Protein AF-0000000084539190 (afdb_homodimer)

Radius of gyration: 16.19 Å; Cα contacts (8 Å, |Δi|>4): 367; chains: 2; bounding box: 31×42×38 Å

Secondary structure (DSSP, 8-state):
--EEEEEEEE-S-HHHHHTTHHHHHHHHHHHHHTT---EEEEETTSS-EEEEEE-SSHHHHHHHHHTSHHHHTT-EEEEEEEEEEEE-/--EEEEEEEE-S-HHHHHTTHHHHHHHHHHHHHTT---EEEEETTSS-EEEEEE-SSHHHHHHHHHTSHHHHTT-EEEEEEEEEEEE-

Foldseek 3Di:
DWKKKKWKAFDDDPVVLVVQVVVLVVLQVVLVVVPFVWDWDADDVGGTTMIMTHDPDPVRVVVSVCPRSCNVVVGIDIDMDTDDDDDD/DWKKKKWKAFDDDPVVLVVQVVVLVVLQVVLVVVPFVWDWDADDPGGTTMIMTHDPDPVRVVVSVCPRSCNVVVRIDIDMDTDDDDDD

Sequence (176 aa):
MPWFAKIETGIVEKAVFDQYVPAHIEYVKQLAAKGHQARSGYWVRRGGGMLLFEAESMAAAQAIVADDPLVVNNCVTYEIFEWCVVAPMPWFAKIETGIVEKAVFDQYVPAHIEYVKQLAAKGHQARSGYWVRRGGGMLLFEAESMAAAQAIVADDPLVVNNCVTYEIFEWCVVAP

Structure (mmCIF, N/CA/C/O backbone):
data_AF-0000000084539190-model_v1
#
loop_
_entity.id
_entity.type
_entity.pdbx_description
1 polymer 'YCII-related domain-containing protein'
#
loop_
_atom_site.group_PDB
_atom_site.id
_atom_site.type_symbol
_atom_site.label_atom_id
_atom_site.label_alt_id
_atom_site.label_comp_id
_atom_site.label_asym_id
_atom_site.label_entity_id
_atom_site.label_seq_id
_atom_site.pdbx_PDB_ins_code
_atom_site.Cartn_x
_atom_site.Cartn_y
_atom_site.Cartn_z
_atom_site.occupancy
_atom_site.B_iso_or_equiv
_atom_site.auth_seq_id
_atom_site.auth_comp_id
_atom_site.auth_asym_id
_atom_site.auth_atom_id
_atom_site.pdbx_PDB_model_num
ATOM 1 N N . MET A 1 1 ? -13.695 2.258 -9.781 1 92.88 1 MET A N 1
ATOM 2 C CA . MET A 1 1 ? -13.617 0.967 -9.102 1 92.88 1 MET A CA 1
ATOM 3 C C . MET A 1 1 ? -12.766 1.067 -7.844 1 92.88 1 MET A C 1
ATOM 5 O O . MET A 1 1 ? -11.766 1.786 -7.82 1 92.88 1 MET A O 1
ATOM 9 N N . PRO A 1 2 ? -13.18 0.334 -6.758 1 97.44 2 PRO A N 1
ATOM 10 C CA . PRO A 1 2 ? -12.414 0.396 -5.516 1 97.44 2 PRO A CA 1
ATOM 11 C C . PRO A 1 2 ? -10.977 -0.103 -5.68 1 97.44 2 PRO A C 1
ATOM 13 O O . PRO A 1 2 ? -10.719 -0.969 -6.52 1 97.44 2 PRO A O 1
ATOM 16 N N . TRP A 1 3 ? -10.094 0.557 -4.949 1 98.69 3 TRP A N 1
ATOM 17 C CA . TRP A 1 3 ? -8.703 0.107 -4.863 1 98.69 3 TRP A CA 1
ATOM 18 C C . TRP A 1 3 ? -8.523 -0.876 -3.713 1 98.69 3 TRP A C 1
ATOM 20 O O . TRP A 1 3 ? -9.094 -0.692 -2.635 1 98.69 3 TRP A O 1
ATOM 30 N N . PHE A 1 4 ? -7.691 -1.874 -3.934 1 98.81 4 PHE A N 1
ATOM 31 C CA . PHE A 1 4 ? -7.332 -2.844 -2.904 1 98.81 4 PHE A CA 1
ATOM 32 C C . PHE A 1 4 ? -5.82 -2.988 -2.801 1 98.81 4 PHE A C 1
ATOM 34 O O . PHE A 1 4 ? -5.113 -2.932 -3.811 1 98.81 4 PHE A O 1
ATOM 41 N N . ALA A 1 5 ? -5.395 -3.135 -1.613 1 98.75 5 ALA A N 1
ATOM 42 C CA . ALA A 1 5 ? -4.012 -3.496 -1.325 1 98.75 5 ALA A CA 1
ATOM 43 C C . ALA A 1 5 ? -3.928 -4.871 -0.668 1 98.75 5 ALA A C 1
ATOM 45 O O . ALA A 1 5 ? -4.535 -5.102 0.38 1 98.75 5 ALA A O 1
ATOM 46 N N . LYS A 1 6 ? -3.268 -5.773 -1.339 1 98.75 6 LYS A N 1
ATOM 47 C CA . LYS A 1 6 ? -2.822 -7.004 -0.696 1 98.75 6 LYS A CA 1
ATOM 48 C C . LYS A 1 6 ? -1.429 -6.84 -0.098 1 98.75 6 LYS A C 1
ATOM 50 O O . LYS A 1 6 ? -0.449 -6.676 -0.829 1 98.75 6 LYS A O 1
ATOM 55 N N . ILE A 1 7 ? -1.401 -6.848 1.165 1 97.81 7 ILE A N 1
ATOM 56 C CA . ILE A 1 7 ? -0.132 -6.742 1.877 1 97.81 7 ILE A CA 1
ATOM 57 C C . ILE A 1 7 ? 0.309 -8.125 2.357 1 97.81 7 ILE A C 1
ATOM 59 O O . ILE A 1 7 ? -0.414 -8.789 3.102 1 97.81 7 ILE A O 1
ATOM 63 N N . GLU A 1 8 ? 1.522 -8.445 1.951 1 97.75 8 GLU A N 1
ATOM 64 C CA . GLU A 1 8 ? 1.859 -9.852 2.186 1 97.75 8 GLU A CA 1
ATOM 65 C C . GLU A 1 8 ? 3.211 -9.984 2.881 1 97.75 8 GLU A C 1
ATOM 67 O O . GLU A 1 8 ? 4.062 -9.102 2.771 1 97.75 8 GLU A O 1
ATOM 72 N N . THR A 1 9 ? 3.326 -11.07 3.629 1 96.88 9 THR A N 1
ATOM 73 C CA . THR A 1 9 ? 4.566 -11.555 4.23 1 96.88 9 THR A CA 1
ATOM 74 C C . THR A 1 9 ? 4.953 -12.914 3.654 1 96.88 9 THR A C 1
ATOM 76 O O . THR A 1 9 ? 4.129 -13.828 3.598 1 96.88 9 THR A O 1
ATOM 79 N N . GLY A 1 10 ? 6.172 -12.953 3.164 1 96.88 10 GLY A N 1
ATOM 80 C CA . GLY A 1 10 ? 6.664 -14.25 2.721 1 96.88 10 GLY A CA 1
ATOM 81 C C . GLY A 1 10 ? 6.898 -15.219 3.861 1 96.88 10 GLY A C 1
ATOM 82 O O . GLY A 1 10 ? 7.434 -14.844 4.906 1 96.88 10 GLY A O 1
ATOM 83 N N . ILE A 1 11 ? 6.488 -16.5 3.633 1 97.25 11 ILE A N 1
ATOM 84 C CA . ILE A 1 11 ? 6.57 -17.438 4.754 1 97.25 11 ILE A CA 1
ATOM 85 C C . ILE A 1 11 ? 7.387 -18.656 4.348 1 97.25 11 ILE A C 1
ATOM 87 O O . ILE A 1 11 ? 7.426 -19.656 5.074 1 97.25 11 ILE A O 1
ATOM 91 N N . VAL A 1 12 ? 7.977 -18.703 3.225 1 97 12 VAL A N 1
ATOM 92 C CA . VAL A 1 12 ? 8.828 -19.812 2.777 1 97 12 VAL A CA 1
ATOM 93 C C . VAL A 1 12 ? 10.234 -19.281 2.496 1 97 12 VAL A C 1
ATOM 95 O O . VAL A 1 12 ? 10.453 -18.062 2.441 1 97 12 VAL A O 1
ATOM 98 N N . GLU A 1 13 ? 11.125 -20.219 2.367 1 95.94 13 GLU A N 1
ATOM 99 C CA . GLU A 1 13 ? 12.492 -19.844 2.02 1 95.94 13 GLU A CA 1
ATOM 100 C C . GLU A 1 13 ? 12.547 -19.172 0.648 1 95.94 13 GLU A C 1
ATOM 102 O O . GLU A 1 13 ? 11.734 -19.484 -0.229 1 95.94 13 GLU A O 1
ATOM 107 N N . LYS A 1 14 ? 13.492 -18.234 0.561 1 93.31 14 LYS A N 1
ATOM 108 C CA . LYS A 1 14 ? 13.633 -17.438 -0.657 1 93.31 14 LYS A CA 1
ATOM 109 C C . LYS A 1 14 ? 13.719 -18.344 -1.89 1 93.31 14 LYS A C 1
ATOM 111 O O . LYS A 1 14 ? 13.125 -18.031 -2.926 1 93.31 14 LYS A O 1
ATOM 116 N N . ALA A 1 15 ? 14.5 -19.453 -1.805 1 95.75 15 ALA A N 1
ATOM 117 C CA . ALA A 1 15 ? 14.688 -20.344 -2.947 1 95.75 15 ALA A CA 1
ATOM 118 C C . ALA A 1 15 ? 13.359 -20.922 -3.422 1 95.75 15 ALA A C 1
ATOM 120 O O . ALA A 1 15 ? 13.133 -21.078 -4.625 1 95.75 15 ALA A O 1
ATOM 121 N N . VAL A 1 16 ? 12.484 -21.297 -2.508 1 96.31 16 VAL A N 1
ATOM 122 C CA . VAL A 1 16 ? 11.148 -21.797 -2.832 1 96.31 16 VAL A CA 1
ATOM 123 C C . VAL A 1 16 ? 10.281 -20.656 -3.365 1 96.31 16 VAL A C 1
ATOM 125 O O . VAL A 1 16 ? 9.609 -20.812 -4.387 1 96.31 16 VAL A O 1
ATOM 128 N N . PHE A 1 17 ? 10.344 -19.547 -2.752 1 96.75 17 PHE A N 1
ATOM 129 C CA . PHE A 1 17 ? 9.586 -18.375 -3.15 1 96.75 17 PHE A CA 1
ATOM 130 C C . PHE A 1 17 ? 9.875 -18 -4.598 1 96.75 17 PHE A C 1
ATOM 132 O O . PHE A 1 17 ? 8.961 -17.797 -5.395 1 96.75 17 PHE A O 1
ATOM 139 N N . ASP A 1 18 ? 11.141 -17.969 -4.961 1 95.5 18 ASP A N 1
ATOM 140 C CA . ASP A 1 18 ? 11.609 -17.484 -6.258 1 95.5 18 ASP A CA 1
ATOM 141 C C . ASP A 1 18 ? 11.078 -18.359 -7.391 1 95.5 18 ASP A C 1
ATOM 143 O O . ASP A 1 18 ? 10.953 -17.906 -8.523 1 95.5 18 ASP A O 1
ATOM 147 N N . GLN A 1 19 ? 10.711 -19.547 -7.07 1 97.62 19 GLN A N 1
ATOM 148 C CA . GLN A 1 19 ? 10.188 -20.469 -8.078 1 97.62 19 GLN A CA 1
ATOM 149 C C . GLN A 1 19 ? 8.844 -19.984 -8.625 1 97.62 19 GLN A C 1
ATOM 151 O O . GLN A 1 19 ? 8.492 -20.266 -9.766 1 97.62 19 GLN A O 1
ATOM 156 N N . TYR A 1 20 ? 8.148 -19.219 -7.852 1 97.94 20 TYR A N 1
ATOM 157 C CA . TYR A 1 20 ? 6.785 -18.875 -8.219 1 97.94 20 TYR A CA 1
ATOM 158 C C . TYR A 1 20 ? 6.684 -17.391 -8.609 1 97.94 20 TYR A C 1
ATOM 160 O O . TYR A 1 20 ? 5.621 -16.938 -9.031 1 97.94 20 TYR A O 1
ATOM 168 N N . VAL A 1 21 ? 7.82 -16.656 -8.539 1 97.06 21 VAL A N 1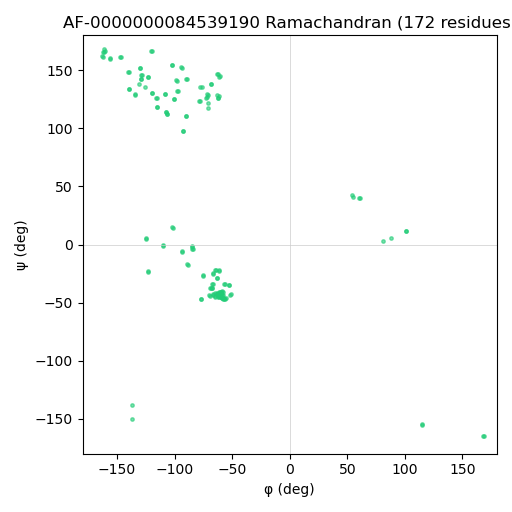
ATOM 169 C CA . VAL A 1 21 ? 7.832 -15.234 -8.836 1 97.06 21 VAL A CA 1
ATOM 170 C C . VAL A 1 21 ? 7.531 -15.008 -10.312 1 97.06 21 VAL A C 1
ATOM 172 O O . VAL A 1 21 ? 6.699 -14.164 -10.664 1 97.06 21 VAL A O 1
ATOM 175 N N . PRO A 1 22 ? 8.133 -15.812 -11.312 1 98.19 22 PRO A N 1
ATOM 176 C CA . PRO A 1 22 ? 7.797 -15.578 -12.719 1 98.19 22 PRO A CA 1
ATOM 177 C C . PRO A 1 22 ? 6.305 -15.758 -13.008 1 98.19 22 PRO A C 1
ATOM 179 O O . PRO A 1 22 ? 5.715 -14.945 -13.727 1 98.19 22 PRO A O 1
ATOM 182 N N . ALA A 1 23 ? 5.668 -16.75 -12.469 1 98.56 23 ALA A N 1
ATOM 183 C CA . ALA A 1 23 ? 4.238 -16.969 -12.648 1 98.56 23 ALA A CA 1
ATOM 184 C C . ALA A 1 23 ? 3.424 -15.844 -12.023 1 98.56 23 ALA A C 1
ATOM 186 O O . ALA A 1 23 ? 2.408 -15.422 -12.578 1 98.56 23 ALA A O 1
ATOM 187 N N . HIS A 1 24 ? 3.842 -15.414 -10.844 1 98.38 24 HIS A N 1
ATOM 188 C CA . HIS A 1 24 ? 3.201 -14.281 -10.203 1 98.38 24 HIS A CA 1
ATOM 189 C C . HIS A 1 24 ? 3.271 -13.031 -11.078 1 98.38 24 HIS A C 1
ATOM 191 O O . HIS A 1 24 ? 2.27 -12.336 -11.258 1 98.38 24 HIS A O 1
ATOM 197 N N . ILE A 1 25 ? 4.453 -12.773 -11.633 1 98.44 25 ILE A N 1
ATOM 198 C CA . ILE A 1 25 ? 4.641 -11.602 -12.477 1 98.44 25 ILE A CA 1
ATOM 199 C C . ILE A 1 25 ? 3.727 -11.688 -13.695 1 98.44 25 ILE A C 1
ATOM 201 O O . ILE A 1 25 ? 3.066 -10.711 -14.062 1 98.44 25 ILE A O 1
ATOM 205 N N . GLU A 1 26 ? 3.672 -12.82 -14.312 1 98.69 26 GLU A N 1
ATOM 206 C CA . GLU A 1 26 ? 2.781 -13.016 -15.453 1 98.69 26 GLU A CA 1
ATOM 207 C C . GLU A 1 26 ? 1.321 -12.82 -15.055 1 98.69 26 GLU A C 1
ATOM 209 O O . GLU A 1 26 ? 0.544 -12.211 -15.797 1 98.69 26 GLU A O 1
ATOM 214 N N . TYR A 1 27 ? 0.994 -13.352 -13.875 1 98.75 27 TYR A N 1
ATOM 215 C CA . TYR A 1 27 ? -0.362 -13.195 -13.359 1 98.75 27 TYR A CA 1
ATOM 216 C C . TYR A 1 27 ? -0.717 -11.719 -13.203 1 98.75 27 TYR A C 1
ATOM 218 O O . TYR A 1 27 ? -1.794 -11.289 -13.617 1 98.75 27 TYR A O 1
ATOM 226 N N . VAL A 1 28 ? 0.175 -10.906 -12.68 1 98.75 28 VAL A N 1
ATOM 227 C CA . VAL A 1 28 ? -0.055 -9.484 -12.453 1 98.75 28 VAL A CA 1
ATOM 228 C C . VAL A 1 28 ? -0.171 -8.758 -13.789 1 98.75 28 VAL A C 1
ATOM 230 O O . VAL A 1 28 ? -1.005 -7.863 -13.953 1 98.75 28 VAL A O 1
ATOM 233 N N . LYS A 1 29 ? 0.646 -9.18 -14.773 1 98.62 29 LYS A N 1
ATOM 234 C CA . LYS A 1 29 ? 0.536 -8.609 -16.109 1 98.62 29 LYS A CA 1
ATOM 235 C C . LYS A 1 29 ? -0.85 -8.859 -16.703 1 98.62 29 LYS A C 1
ATOM 237 O O . LYS A 1 29 ? -1.432 -7.973 -17.328 1 98.62 29 LYS A O 1
ATOM 242 N N . GLN A 1 30 ? -1.306 -10.062 -16.516 1 98.5 30 GLN A N 1
ATOM 243 C CA . GLN A 1 30 ? -2.639 -10.398 -17.016 1 98.5 30 GLN A CA 1
ATOM 244 C C . GLN A 1 30 ? -3.709 -9.562 -16.312 1 98.5 30 GLN A C 1
ATOM 246 O O . GLN A 1 30 ? -4.668 -9.117 -16.953 1 98.5 30 GLN A O 1
ATOM 251 N N . LEU A 1 31 ? -3.605 -9.383 -15.016 1 98.5 31 LEU A N 1
ATOM 252 C CA . LEU A 1 31 ? -4.547 -8.539 -14.281 1 98.5 31 LEU A CA 1
ATOM 253 C C . LEU A 1 31 ? -4.57 -7.125 -14.859 1 98.5 31 LEU A C 1
ATOM 255 O O . LEU A 1 31 ? -5.637 -6.535 -15.023 1 98.5 31 LEU A O 1
ATOM 259 N N . ALA A 1 32 ? -3.379 -6.617 -15.078 1 97.94 32 ALA A N 1
ATOM 260 C CA . ALA A 1 32 ? -3.285 -5.277 -15.656 1 97.94 32 ALA A CA 1
ATOM 261 C C . ALA A 1 32 ? -3.941 -5.227 -17.031 1 97.94 32 ALA A C 1
ATOM 263 O O . ALA A 1 32 ? -4.66 -4.277 -17.359 1 97.94 32 ALA A O 1
ATOM 264 N N . ALA A 1 33 ? -3.705 -6.215 -17.828 1 97.81 33 ALA A N 1
ATOM 265 C CA . ALA A 1 33 ? -4.273 -6.293 -19.172 1 97.81 33 ALA A CA 1
ATOM 266 C C . ALA A 1 33 ? -5.797 -6.367 -19.125 1 97.81 33 ALA A C 1
ATOM 268 O O . ALA A 1 33 ? -6.48 -5.898 -20.031 1 97.81 33 ALA A O 1
ATOM 269 N N . LYS A 1 34 ? -6.297 -6.922 -18.062 1 97.88 34 LYS A N 1
ATOM 270 C CA . LYS A 1 34 ? -7.738 -7.066 -17.891 1 97.88 34 LYS A CA 1
ATOM 271 C C . LYS A 1 34 ? -8.352 -5.797 -17.312 1 97.88 34 LYS A C 1
ATOM 273 O O . LYS A 1 34 ? -9.555 -5.746 -17.047 1 97.88 34 LYS A O 1
ATOM 278 N N . GLY A 1 35 ? -7.566 -4.836 -16.984 1 97.5 35 GLY A N 1
ATOM 279 C CA . GLY A 1 35 ? -8.086 -3.533 -16.578 1 97.5 35 GLY A CA 1
ATOM 280 C C . GLY A 1 35 ? -8.086 -3.326 -15.078 1 97.5 35 GLY A C 1
ATOM 281 O O . GLY A 1 35 ? -8.656 -2.355 -14.586 1 97.5 35 GLY A O 1
ATOM 282 N N . HIS A 1 36 ? -7.449 -4.148 -14.305 1 98.25 36 HIS A N 1
ATOM 283 C CA . HIS A 1 36 ? -7.469 -4.062 -12.844 1 98.25 36 HIS A CA 1
ATOM 284 C C . HIS A 1 36 ? -6.418 -3.08 -12.344 1 98.25 36 HIS A C 1
ATOM 286 O O . HIS A 1 36 ? -6.23 -2.932 -11.133 1 98.25 36 HIS A O 1
ATOM 292 N N . GLN A 1 37 ? -5.637 -2.492 -13.203 1 98.25 37 GLN A N 1
ATOM 293 C CA . GLN A 1 37 ? -4.602 -1.526 -12.859 1 98.25 37 GLN A CA 1
ATOM 294 C C . GLN A 1 37 ? -3.629 -2.107 -11.836 1 98.25 37 GLN A C 1
ATOM 296 O O . GLN A 1 37 ? -3.262 -1.436 -10.867 1 98.25 37 GLN A O 1
ATOM 301 N N . ALA A 1 38 ? -3.287 -3.293 -12 1 98.75 38 ALA A N 1
ATOM 302 C CA . ALA A 1 38 ? -2.512 -4.023 -11 1 98.75 38 ALA A CA 1
ATOM 303 C C . ALA A 1 38 ? -1.044 -3.609 -11.031 1 98.75 38 ALA A C 1
ATOM 305 O O . ALA A 1 38 ? -0.455 -3.479 -12.109 1 98.75 38 ALA A O 1
ATOM 306 N N . ARG A 1 39 ? -0.482 -3.395 -9.898 1 98.56 39 ARG A N 1
ATOM 307 C CA . ARG A 1 39 ? 0.943 -3.188 -9.664 1 98.56 39 ARG A CA 1
ATOM 308 C C . ARG A 1 39 ? 1.426 -4.004 -8.469 1 98.56 39 ARG A C 1
ATOM 310 O O . ARG A 1 39 ? 0.796 -3.994 -7.41 1 98.56 39 ARG A O 1
ATOM 317 N N . SER A 1 40 ? 2.447 -4.707 -8.711 1 98.62 40 SER A N 1
ATOM 318 C CA . SER A 1 40 ? 3.004 -5.535 -7.645 1 98.62 40 SER A CA 1
ATOM 319 C C . SER A 1 40 ? 4.5 -5.281 -7.473 1 98.62 40 SER A C 1
ATOM 321 O O . SER A 1 40 ? 5.203 -5.008 -8.445 1 98.62 40 SER A O 1
ATOM 323 N N . GLY A 1 41 ? 4.891 -5.371 -6.266 1 97.88 41 GLY A N 1
ATOM 324 C CA . GLY A 1 41 ? 6.293 -5.211 -5.91 1 97.88 41 GLY A CA 1
ATOM 325 C C . GLY A 1 41 ? 6.625 -5.773 -4.539 1 97.88 41 GLY A C 1
ATOM 326 O O . GLY A 1 41 ? 5.73 -6.16 -3.787 1 97.88 41 GLY A O 1
ATOM 327 N N . TYR A 1 42 ? 7.898 -5.914 -4.301 1 97.06 42 TYR A N 1
ATOM 328 C CA . TYR A 1 42 ? 8.344 -6.43 -3.012 1 97.06 42 TYR A CA 1
ATOM 329 C C . TYR A 1 42 ? 8.844 -5.301 -2.117 1 97.06 42 TYR A C 1
ATOM 331 O O . TYR A 1 42 ? 9.133 -4.199 -2.596 1 97.06 42 TYR A O 1
ATOM 339 N N . TRP A 1 43 ? 8.789 -5.477 -0.722 1 96.94 43 TRP A N 1
ATOM 340 C CA . TRP A 1 43 ? 9.406 -4.555 0.226 1 96.94 43 TRP A CA 1
ATOM 341 C C . TRP A 1 43 ? 10.93 -4.672 0.189 1 96.94 43 TRP A C 1
ATOM 343 O O . TRP A 1 43 ? 11.477 -5.75 0.433 1 96.94 43 TRP A O 1
ATOM 353 N N . VAL A 1 44 ? 11.5 -3.486 0.045 1 94.38 44 VAL A N 1
ATOM 354 C CA . VAL A 1 44 ? 12.953 -3.494 0.056 1 94.38 44 VAL A CA 1
ATOM 355 C C . VAL A 1 44 ? 13.461 -3.791 1.466 1 94.38 44 VAL A C 1
ATOM 357 O O . VAL A 1 44 ? 13.016 -3.172 2.436 1 94.38 44 VAL A O 1
ATOM 360 N N . ARG A 1 45 ? 14.219 -4.766 1.786 1 85.94 45 ARG A N 1
ATOM 361 C CA . ARG A 1 45 ? 14.875 -5.176 3.027 1 85.94 45 ARG A CA 1
ATOM 362 C C . ARG A 1 45 ? 13.898 -5.914 3.939 1 85.94 45 ARG A C 1
ATOM 364 O O . ARG A 1 45 ? 14.102 -5.984 5.152 1 85.94 45 ARG A O 1
ATOM 371 N N . ARG A 1 46 ? 12.617 -6.117 3.416 1 80.88 46 ARG A N 1
ATOM 372 C CA . ARG A 1 46 ? 11.648 -6.891 4.188 1 80.88 46 ARG A CA 1
ATOM 373 C C . ARG A 1 46 ? 11.086 -8.047 3.361 1 80.88 46 ARG A C 1
ATOM 375 O O . ARG A 1 46 ? 11.008 -7.953 2.135 1 80.88 46 ARG A O 1
ATOM 382 N N . GLY A 1 47 ? 10.945 -9.242 3.85 1 84.5 47 GLY A N 1
ATOM 383 C CA . GLY A 1 47 ? 10.25 -10.344 3.197 1 84.5 47 GLY A CA 1
ATOM 384 C C . GLY A 1 47 ? 8.781 -10.055 2.943 1 84.5 47 GLY A C 1
ATOM 385 O O . GLY A 1 47 ? 8.078 -9.562 3.828 1 84.5 47 GLY A O 1
ATOM 386 N N . GLY A 1 48 ? 8.32 -10.234 1.663 1 93.75 48 GLY A N 1
ATOM 387 C CA . GLY A 1 48 ? 6.949 -9.969 1.27 1 93.75 48 GLY A CA 1
ATOM 388 C C . GLY A 1 48 ? 6.824 -8.82 0.286 1 93.75 48 GLY A C 1
ATOM 389 O O . GLY A 1 48 ? 7.707 -8.617 -0.552 1 93.75 48 GLY A O 1
ATOM 390 N N . GLY A 1 49 ? 5.629 -8.172 0.287 1 97.62 49 GLY A N 1
ATOM 391 C CA . GLY A 1 49 ? 5.352 -7.102 -0.655 1 97.62 49 GLY A CA 1
ATOM 392 C C . GLY A 1 49 ? 3.887 -6.703 -0.687 1 97.62 49 GLY A C 1
ATOM 393 O O . GLY A 1 49 ? 3.154 -6.926 0.279 1 97.62 49 GLY A O 1
ATOM 394 N N . MET A 1 50 ? 3.668 -6 -1.742 1 98.56 50 MET A N 1
ATOM 395 C CA . MET A 1 50 ? 2.318 -5.469 -1.89 1 98.56 50 MET A CA 1
ATOM 396 C C . MET A 1 50 ? 1.847 -5.57 -3.336 1 98.56 50 MET A C 1
ATOM 398 O O . MET A 1 50 ? 2.621 -5.328 -4.262 1 98.56 50 MET A O 1
ATOM 402 N N . LEU A 1 51 ? 0.669 -6.02 -3.504 1 98.88 51 LEU A N 1
ATOM 403 C CA . LEU A 1 51 ? -0.08 -5.938 -4.754 1 98.88 51 LEU A CA 1
ATOM 404 C C . LEU A 1 51 ? -1.208 -4.918 -4.645 1 98.88 51 LEU A C 1
ATOM 406 O O . LEU A 1 51 ? -2.094 -5.055 -3.799 1 98.88 51 LEU A O 1
ATOM 410 N N . LEU A 1 52 ? -1.124 -3.863 -5.375 1 98.81 52 LEU A N 1
ATOM 411 C CA . LEU A 1 52 ? -2.168 -2.854 -5.512 1 98.81 52 LEU A CA 1
ATOM 412 C C . LEU A 1 52 ? -2.988 -3.088 -6.777 1 98.81 52 LEU A C 1
ATOM 414 O O . LEU A 1 52 ? -2.43 -3.363 -7.844 1 98.81 52 LEU A O 1
ATOM 418 N N . PHE A 1 53 ? -4.293 -3.041 -6.594 1 98.88 53 PHE A N 1
ATOM 419 C CA . PHE A 1 53 ? -5.117 -3.318 -7.766 1 98.88 53 PHE A CA 1
ATOM 420 C C . PHE A 1 53 ? -6.543 -2.83 -7.551 1 98.88 53 PHE A C 1
ATOM 422 O O . PHE A 1 53 ? -6.949 -2.549 -6.422 1 98.88 53 PHE A O 1
ATOM 429 N N . GLU A 1 54 ? -7.254 -2.699 -8.664 1 98.75 54 GLU A N 1
ATOM 430 C CA . GLU A 1 54 ? -8.672 -2.367 -8.609 1 98.75 54 GLU A CA 1
ATOM 431 C C . GLU A 1 54 ? -9.539 -3.617 -8.766 1 98.75 54 GLU A C 1
ATOM 433 O O . GLU A 1 54 ? -9.18 -4.539 -9.5 1 98.75 54 GLU A O 1
ATOM 438 N N . ALA A 1 55 ? -10.57 -3.709 -8.086 1 98.62 55 ALA A N 1
ATOM 439 C CA . ALA A 1 55 ? -11.57 -4.77 -8.188 1 98.62 55 ALA A CA 1
ATOM 440 C C . ALA A 1 55 ? -12.969 -4.238 -7.871 1 98.62 55 ALA A C 1
ATOM 442 O O . ALA A 1 55 ? -13.109 -3.219 -7.188 1 98.62 55 ALA A O 1
ATOM 443 N N . GLU A 1 56 ? -14 -4.977 -8.297 1 98.12 56 GLU A N 1
ATOM 444 C CA . GLU A 1 56 ? -15.375 -4.492 -8.219 1 98.12 56 GLU A CA 1
ATOM 445 C C . GLU A 1 56 ? -15.906 -4.562 -6.785 1 98.12 56 GLU A C 1
ATOM 447 O O . GLU A 1 56 ? -16.859 -3.877 -6.438 1 98.12 56 GLU A O 1
ATOM 452 N N . SER A 1 57 ? -15.391 -5.457 -5.996 1 97.94 57 SER A N 1
ATOM 453 C CA . SER A 1 57 ? -15.82 -5.707 -4.625 1 97.94 57 SER A CA 1
ATOM 454 C C . SER A 1 57 ? -14.742 -6.445 -3.836 1 97.94 57 SER A C 1
ATOM 456 O O . SER A 1 57 ? -13.75 -6.898 -4.406 1 97.94 57 SER A O 1
ATOM 458 N N . MET A 1 58 ? -14.906 -6.488 -2.498 1 97.75 58 MET A N 1
ATOM 459 C CA . MET A 1 58 ? -14.016 -7.285 -1.661 1 97.75 58 MET A CA 1
ATOM 460 C C . MET A 1 58 ? -14.031 -8.75 -2.09 1 97.75 58 MET A C 1
ATOM 462 O O . MET A 1 58 ? -12.992 -9.406 -2.111 1 97.75 58 MET A O 1
ATOM 466 N N . ALA A 1 59 ? -15.234 -9.227 -2.406 1 98.56 59 ALA A N 1
ATOM 467 C CA . ALA A 1 59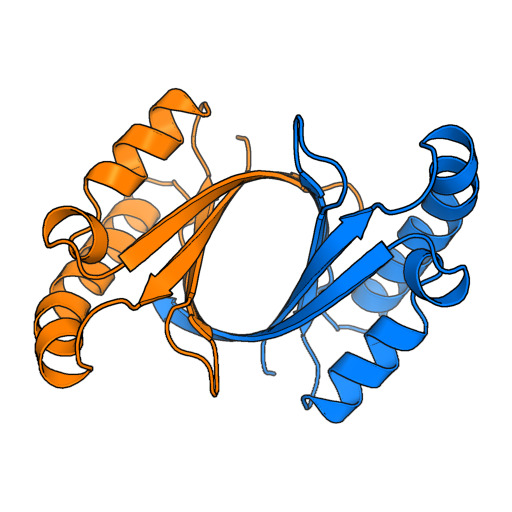 ? -15.328 -10.609 -2.857 1 98.56 59 ALA A CA 1
ATOM 468 C C . ALA A 1 59 ? -14.523 -10.828 -4.133 1 98.56 59 ALA A C 1
ATOM 470 O O . ALA A 1 59 ? -13.812 -11.836 -4.258 1 98.56 59 ALA A O 1
ATOM 471 N N . ALA A 1 60 ? -14.625 -9.914 -5.09 1 98.62 60 ALA A N 1
ATOM 472 C CA . ALA A 1 60 ? -13.844 -9.992 -6.32 1 98.62 60 ALA A CA 1
ATOM 473 C C . ALA A 1 60 ? -12.352 -9.906 -6.031 1 98.62 60 ALA A C 1
ATOM 475 O O . ALA A 1 60 ? -11.547 -10.633 -6.629 1 98.62 60 ALA A O 1
ATOM 476 N N . ALA A 1 61 ? -11.984 -8.992 -5.137 1 9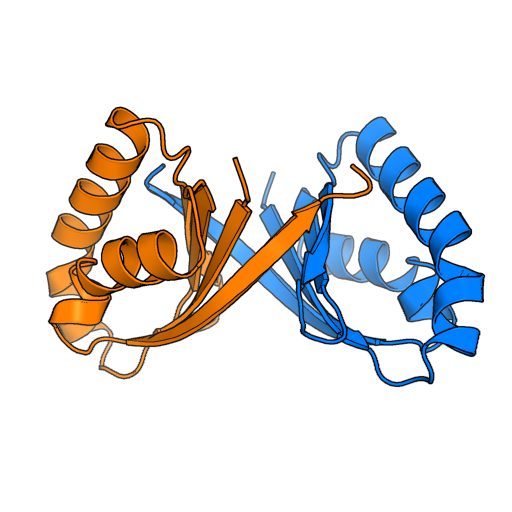8.81 61 ALA A N 1
ATOM 477 C CA . ALA A 1 61 ? -10.586 -8.844 -4.75 1 98.81 61 ALA A CA 1
ATOM 478 C C . ALA A 1 61 ? -10.039 -10.133 -4.152 1 98.81 61 ALA A C 1
ATOM 480 O O . ALA A 1 61 ? -8.93 -10.555 -4.488 1 98.81 61 ALA A O 1
ATOM 481 N N . GLN A 1 62 ? -10.828 -10.734 -3.266 1 98.75 62 GLN A N 1
ATOM 482 C CA . GLN A 1 62 ? -10.422 -11.992 -2.646 1 98.75 62 GLN A CA 1
ATOM 483 C C . GLN A 1 62 ? -10.234 -13.086 -3.693 1 98.75 62 GLN A C 1
ATOM 485 O O . GLN A 1 62 ? -9.281 -13.867 -3.627 1 98.75 62 GLN A O 1
ATOM 490 N N . ALA A 1 63 ? -11.133 -13.109 -4.652 1 98.75 63 ALA A N 1
ATOM 491 C CA . ALA A 1 63 ? -11.023 -14.109 -5.715 1 98.75 63 ALA A CA 1
ATOM 492 C C . ALA A 1 63 ? -9.766 -13.891 -6.551 1 98.75 63 ALA A C 1
ATOM 494 O O . ALA A 1 63 ? -9.062 -14.844 -6.891 1 98.75 63 ALA A O 1
ATOM 495 N N . ILE A 1 64 ? -9.508 -12.664 -6.902 1 98.81 64 ILE A N 1
ATOM 496 C CA . ILE A 1 64 ? -8.32 -12.312 -7.68 1 98.81 64 ILE A CA 1
ATOM 497 C C . ILE A 1 64 ? -7.066 -12.734 -6.922 1 98.81 64 ILE A C 1
ATOM 499 O O . ILE A 1 64 ? -6.176 -13.375 -7.488 1 98.81 64 ILE A O 1
ATOM 503 N N . VAL A 1 65 ? -7 -12.438 -5.613 1 98.88 65 VAL A N 1
ATOM 504 C CA . VAL A 1 65 ? -5.812 -12.695 -4.809 1 98.88 65 VAL A CA 1
ATOM 505 C C . VAL A 1 65 ? -5.629 -14.203 -4.633 1 98.88 65 VAL A C 1
ATOM 507 O O . VAL A 1 65 ? -4.5 -14.703 -4.633 1 98.88 65 VAL A O 1
ATOM 510 N N . ALA A 1 66 ? -6.754 -14.906 -4.48 1 98.62 66 ALA A N 1
ATOM 511 C CA . ALA A 1 66 ? -6.703 -16.344 -4.266 1 98.62 66 ALA A CA 1
ATOM 512 C C . ALA A 1 66 ? -6.062 -17.062 -5.453 1 98.62 66 ALA A C 1
ATOM 514 O O . ALA A 1 66 ? -5.52 -18.156 -5.309 1 98.62 66 ALA A O 1
ATOM 515 N N . ASP A 1 67 ? -6.07 -16.422 -6.617 1 98.69 67 ASP A N 1
ATOM 516 C CA . ASP A 1 67 ? -5.547 -17.031 -7.832 1 98.69 67 ASP A CA 1
ATOM 517 C C . ASP A 1 67 ? -4.082 -16.656 -8.055 1 98.69 67 ASP A C 1
ATOM 519 O O . ASP A 1 67 ? -3.434 -17.172 -8.969 1 98.69 67 ASP A O 1
ATOM 523 N N . ASP A 1 68 ? -3.545 -15.789 -7.25 1 98.75 68 ASP A N 1
ATOM 524 C CA . ASP A 1 68 ? -2.139 -15.406 -7.344 1 98.75 68 ASP A CA 1
ATOM 525 C C . ASP A 1 68 ? -1.227 -1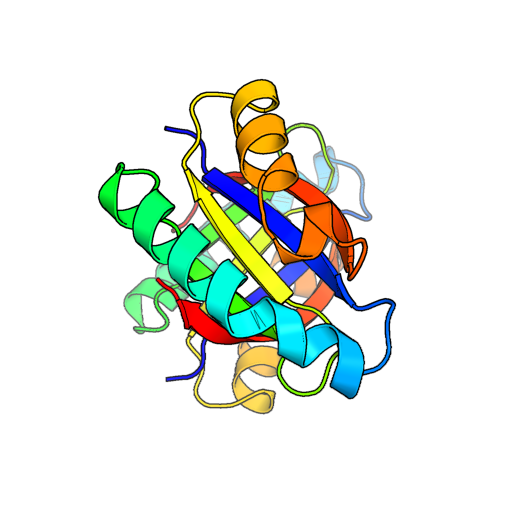6.609 -7.094 1 98.75 68 ASP A C 1
ATOM 527 O O . ASP A 1 68 ? -1.32 -17.266 -6.051 1 98.75 68 ASP A O 1
ATOM 531 N N . PRO A 1 69 ? -0.336 -16.891 -7.977 1 98.75 69 PRO A N 1
ATOM 532 C CA . PRO A 1 69 ? 0.546 -18.047 -7.836 1 98.75 69 PRO A CA 1
ATOM 533 C C . PRO A 1 69 ? 1.27 -18.078 -6.492 1 98.75 69 PRO A C 1
ATOM 535 O O . PRO A 1 69 ? 1.521 -19.156 -5.949 1 98.75 69 PRO A O 1
ATOM 538 N N . LEU A 1 70 ? 1.664 -16.984 -5.867 1 98.44 70 LEU A N 1
ATOM 539 C CA . LEU A 1 70 ? 2.311 -16.953 -4.559 1 98.44 70 LEU A CA 1
ATOM 540 C C . LEU A 1 70 ? 1.345 -17.406 -3.467 1 98.44 70 LEU A C 1
ATOM 542 O O . LEU A 1 70 ? 1.76 -18 -2.471 1 98.44 70 LEU A O 1
ATOM 546 N N . VAL A 1 71 ? 0.061 -17.078 -3.641 1 98.62 71 VAL A N 1
ATOM 547 C CA . VAL A 1 71 ? -0.966 -17.469 -2.682 1 98.62 71 VAL A CA 1
ATOM 548 C C . VAL A 1 71 ? -1.315 -18.953 -2.879 1 98.62 71 VAL A C 1
ATOM 550 O O . VAL A 1 71 ? -1.34 -19.719 -1.918 1 98.62 71 VAL A O 1
ATOM 553 N N . VAL A 1 72 ? -1.527 -19.375 -4.125 1 98.69 72 VAL A N 1
ATOM 554 C CA . VAL A 1 72 ? -1.908 -20.734 -4.48 1 98.69 72 VAL A CA 1
ATOM 555 C C . VAL A 1 72 ? -0.865 -21.719 -3.951 1 98.69 72 VAL A C 1
ATOM 557 O O . VAL A 1 72 ? -1.207 -22.812 -3.504 1 98.69 72 VAL A O 1
ATOM 560 N N . ASN A 1 73 ? 0.354 -21.281 -3.951 1 98.5 73 ASN A N 1
ATOM 561 C CA . ASN A 1 73 ? 1.435 -22.188 -3.576 1 98.5 73 ASN A CA 1
ATOM 562 C C . ASN A 1 73 ? 1.902 -21.938 -2.145 1 98.5 73 ASN A C 1
ATOM 564 O O . ASN A 1 73 ? 3.006 -22.328 -1.771 1 98.5 73 ASN A O 1
ATOM 568 N N . ASN A 1 74 ? 1.137 -21.203 -1.363 1 98.19 74 ASN A N 1
ATOM 569 C CA . ASN A 1 74 ? 1.332 -21.016 0.07 1 98.19 74 ASN A CA 1
ATOM 570 C C . ASN A 1 74 ? 2.678 -20.359 0.372 1 98.19 74 ASN A C 1
ATOM 572 O O . ASN A 1 74 ? 3.381 -20.766 1.296 1 98.19 74 ASN A O 1
ATOM 576 N N . CYS A 1 75 ? 3.047 -19.406 -0.418 1 98.06 75 CYS A N 1
ATOM 577 C CA . CYS A 1 75 ? 4.328 -18.734 -0.224 1 98.06 75 CYS A CA 1
ATO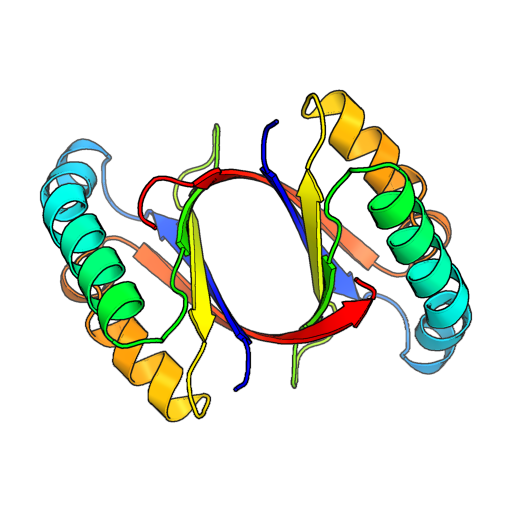M 578 C C . CYS A 1 75 ? 4.184 -17.547 0.725 1 98.06 75 CYS A C 1
ATOM 580 O O . CYS A 1 75 ? 5.176 -17.047 1.254 1 98.06 75 CYS A O 1
ATOM 582 N N . VAL A 1 76 ? 2.93 -17.109 0.922 1 98.12 76 VAL A N 1
ATOM 583 C CA . VAL A 1 76 ? 2.734 -15.852 1.651 1 98.12 76 VAL A CA 1
ATOM 584 C C . VAL A 1 76 ? 1.531 -15.984 2.582 1 98.12 76 VAL A C 1
ATOM 586 O O . VAL A 1 76 ? 0.598 -16.734 2.301 1 98.12 76 VAL A O 1
ATOM 589 N N . THR A 1 77 ? 1.562 -15.312 3.703 1 98.12 77 THR A N 1
ATOM 590 C CA . THR A 1 77 ? 0.363 -14.844 4.391 1 98.12 77 THR A CA 1
ATOM 591 C C . THR A 1 77 ? 0.025 -13.414 3.982 1 98.12 77 THR A C 1
ATOM 593 O O . THR A 1 77 ? 0.885 -12.688 3.48 1 98.12 77 THR A O 1
ATOM 596 N N . TYR A 1 78 ? -1.232 -13.086 4.047 1 98.38 78 TYR A N 1
ATOM 597 C CA . TYR A 1 78 ? -1.589 -11.766 3.545 1 98.38 78 TYR A CA 1
ATOM 598 C C . TYR A 1 78 ? -2.881 -11.273 4.18 1 98.38 78 TYR A C 1
ATOM 600 O O . TYR A 1 78 ? -3.621 -12.047 4.785 1 98.38 78 TYR A O 1
ATOM 608 N N . GLU A 1 79 ? -3.059 -9.992 4.117 1 97.44 79 GLU A N 1
ATOM 609 C CA . GLU A 1 79 ? -4.328 -9.305 4.336 1 97.44 79 GLU A CA 1
ATOM 610 C C . GLU A 1 79 ? -4.711 -8.461 3.127 1 97.44 79 GLU A C 1
ATOM 612 O O . GLU A 1 79 ? -3.842 -7.98 2.396 1 97.44 79 GLU A O 1
ATOM 617 N N . ILE A 1 80 ? -6.004 -8.414 2.854 1 98.44 80 ILE A N 1
ATOM 618 C CA . ILE A 1 80 ? -6.52 -7.555 1.792 1 98.44 80 ILE A CA 1
ATOM 619 C C . ILE A 1 80 ? -7.277 -6.379 2.404 1 98.44 80 ILE A C 1
ATOM 621 O O . ILE A 1 80 ? -8.141 -6.566 3.26 1 98.44 80 ILE A O 1
ATOM 625 N N . PHE A 1 81 ? -6.934 -5.172 1.968 1 98.25 81 PHE A N 1
ATOM 626 C CA . P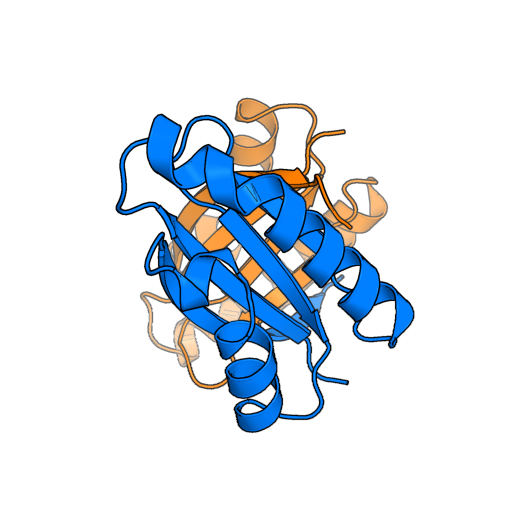HE A 1 81 ? -7.566 -3.945 2.443 1 98.25 81 PHE A CA 1
ATOM 627 C C . PHE A 1 81 ? -8.234 -3.199 1.293 1 98.25 81 PHE A C 1
ATOM 629 O O . PHE A 1 81 ? -7.641 -3.039 0.224 1 98.25 81 PHE A O 1
ATOM 636 N N . GLU A 1 82 ? -9.461 -2.85 1.531 1 98.56 82 GLU A N 1
ATOM 637 C CA . GLU A 1 82 ? -10.047 -1.865 0.625 1 98.56 82 GLU A CA 1
ATOM 638 C C . GLU A 1 82 ? -9.57 -0.455 0.961 1 98.56 82 GLU A C 1
ATOM 640 O O . GLU A 1 82 ? -9.727 0.004 2.094 1 98.56 82 GLU A O 1
ATOM 645 N N . TRP A 1 83 ? -8.984 0.184 -0.024 1 98.44 83 TRP A N 1
ATOM 646 C CA . TRP A 1 83 ? -8.344 1.48 0.165 1 98.44 83 TRP A CA 1
ATOM 647 C C . TRP A 1 83 ? -9.18 2.598 -0.45 1 98.44 83 TRP A C 1
ATOM 649 O O . TRP A 1 83 ? -9.398 2.625 -1.664 1 98.44 83 TRP A O 1
ATOM 659 N N . CYS A 1 84 ? -9.719 3.459 0.417 1 97.94 84 CYS A N 1
ATOM 660 C CA . CYS A 1 84 ? -10.461 4.629 -0.032 1 97.94 84 CYS A CA 1
ATOM 661 C C . CYS A 1 84 ? -9.547 5.848 -0.137 1 97.94 84 CYS A C 1
ATOM 663 O O . CYS A 1 84 ? -9.281 6.516 0.863 1 97.94 84 CYS A O 1
ATOM 665 N N . VAL A 1 85 ? -9.094 6.102 -1.367 1 97.56 85 VAL A N 1
ATOM 666 C CA . VAL A 1 85 ? -8.164 7.203 -1.604 1 97.56 85 VAL A CA 1
ATOM 667 C C . VAL A 1 85 ? -8.906 8.539 -1.479 1 97.56 85 VAL A C 1
ATOM 669 O O . VAL A 1 85 ? -9.93 8.75 -2.131 1 97.56 85 VAL A O 1
ATOM 672 N N . VAL A 1 86 ? -8.406 9.523 -0.591 1 96.44 86 VAL A N 1
ATOM 673 C CA . VAL A 1 86 ? -9.148 10.742 -0.296 1 96.44 86 VAL A CA 1
ATOM 674 C C . VAL A 1 86 ? -8.289 11.961 -0.628 1 96.44 86 VAL A C 1
ATOM 676 O O . VAL A 1 86 ? -8.773 13.094 -0.604 1 96.44 86 VAL A O 1
ATOM 679 N N . ALA A 1 87 ? -6.797 11.961 -0.702 1 92.69 87 ALA A N 1
ATOM 680 C CA . ALA A 1 87 ? -5.949 13.133 -0.911 1 92.69 87 ALA A CA 1
ATOM 681 C C . ALA A 1 87 ? -4.828 12.82 -1.902 1 92.69 87 ALA A C 1
ATOM 683 O O . ALA A 1 87 ? -4.215 11.758 -1.848 1 92.69 87 ALA A O 1
ATOM 684 N N . PRO A 1 88 ? -3.262 13.094 -2.447 1 73.31 88 PRO A N 1
ATOM 685 C CA . PRO A 1 88 ? -3.98 12.781 -3.684 1 73.31 88 PRO A CA 1
ATOM 686 C C . PRO A 1 88 ? -3.473 11.5 -4.352 1 73.31 88 PRO A C 1
ATOM 688 O O . PRO A 1 88 ? -2.346 11.07 -4.09 1 73.31 88 PRO A O 1
ATOM 691 N N . MET B 1 1 ? 12.234 7.629 -8.977 1 93.12 1 MET B N 1
ATOM 692 C CA . MET B 1 1 ? 12.336 7.754 -7.527 1 93.12 1 MET B CA 1
ATOM 693 C C . MET B 1 1 ? 11.641 6.59 -6.832 1 93.12 1 MET B C 1
ATOM 695 O O . MET B 1 1 ? 10.602 6.113 -7.293 1 93.12 1 MET B O 1
ATOM 699 N N . PRO B 1 2 ? 12.242 6.102 -5.707 1 97.44 2 PRO B N 1
ATOM 700 C CA . PRO B 1 2 ? 11.633 4.977 -4.996 1 97.44 2 PRO B CA 1
ATOM 701 C C . PRO B 1 2 ? 10.227 5.289 -4.488 1 97.44 2 PRO B C 1
ATOM 703 O O . PRO B 1 2 ? 9.922 6.445 -4.188 1 97.44 2 PRO B O 1
ATOM 706 N N . TRP B 1 3 ? 9.398 4.25 -4.531 1 98.69 3 TRP B N 1
ATOM 707 C CA . TRP B 1 3 ? 8.07 4.328 -3.936 1 98.69 3 TRP B CA 1
ATOM 708 C C . TRP B 1 3 ? 8.094 3.893 -2.475 1 98.69 3 TRP B C 1
ATOM 710 O O . TRP B 1 3 ? 8.781 2.93 -2.123 1 98.69 3 TRP B O 1
ATOM 720 N N . PHE B 1 4 ? 7.309 4.566 -1.669 1 98.81 4 PHE B N 1
ATOM 721 C CA . PHE B 1 4 ? 7.145 4.211 -0.264 1 98.81 4 PHE B CA 1
ATOM 722 C C . PHE B 1 4 ? 5.672 4.102 0.101 1 98.81 4 PHE B C 1
ATOM 724 O O . PHE B 1 4 ? 4.844 4.867 -0.4 1 98.81 4 PHE B O 1
ATOM 731 N N . ALA B 1 5 ? 5.418 3.148 0.924 1 98.75 5 ALA B N 1
ATOM 732 C CA . ALA B 1 5 ? 4.105 3.01 1.554 1 98.75 5 ALA B CA 1
ATOM 733 C C . ALA B 1 5 ? 4.199 3.201 3.064 1 98.75 5 ALA B C 1
ATOM 735 O O . ALA B 1 5 ? 4.957 2.496 3.738 1 98.75 5 ALA B O 1
ATOM 736 N N . LYS B 1 6 ? 3.52 4.215 3.553 1 98.75 6 LYS B N 1
ATOM 737 C CA . LYS B 1 6 ? 3.244 4.309 4.984 1 98.75 6 LYS B CA 1
ATOM 738 C C . LYS B 1 6 ? 1.927 3.625 5.336 1 98.75 6 LYS B C 1
ATOM 740 O O . LYS B 1 6 ? 0.855 4.082 4.93 1 98.75 6 LYS B O 1
ATOM 745 N N . ILE B 1 7 ? 2.062 2.564 6.012 1 97.81 7 ILE B N 1
ATOM 746 C CA . ILE B 1 7 ? 0.887 1.825 6.461 1 97.81 7 ILE B CA 1
ATOM 747 C C . ILE B 1 7 ? 0.604 2.148 7.93 1 97.81 7 ILE B C 1
ATOM 749 O O . ILE B 1 7 ? 1.458 1.938 8.789 1 97.81 7 ILE B O 1
ATOM 753 N N . GLU B 1 8 ? -0.624 2.582 8.133 1 97.75 8 GLU B N 1
ATOM 754 C CA . GLU B 1 8 ? -0.83 3.127 9.477 1 97.75 8 GLU B CA 1
ATOM 755 C C . GLU B 1 8 ? -2.07 2.523 10.133 1 97.75 8 GLU B C 1
ATOM 757 O O . GLU B 1 8 ? -2.986 2.072 9.438 1 97.75 8 GLU B O 1
ATOM 762 N N . THR B 1 9 ? -2.014 2.477 11.453 1 96.94 9 THR B N 1
ATOM 763 C CA . THR B 1 9 ? -3.129 2.15 12.336 1 96.94 9 THR B CA 1
ATOM 764 C C . THR B 1 9 ? -3.492 3.346 13.211 1 96.94 9 THR B C 1
ATOM 766 O O . THR B 1 9 ? -2.621 3.945 13.844 1 96.94 9 THR B O 1
ATOM 769 N N . GLY B 1 10 ? -4.766 3.703 13.141 1 96.94 10 GLY B N 1
ATOM 770 C CA . GLY B 1 10 ? -5.223 4.742 14.047 1 96.94 10 GLY B CA 1
ATOM 771 C C . GLY B 1 10 ? -5.246 4.305 15.492 1 96.94 10 GLY B C 1
ATOM 772 O O . GLY B 1 10 ? -5.66 3.186 15.805 1 96.94 10 GLY B O 1
ATOM 773 N N . ILE B 1 11 ? -4.789 5.219 16.391 1 97.31 11 ILE B N 1
ATOM 774 C CA . ILE B 1 11 ? -4.66 4.785 17.781 1 97.31 11 ILE B CA 1
ATOM 775 C C . ILE B 1 11 ? -5.449 5.73 18.688 1 97.31 11 ILE B C 1
ATOM 777 O O . ILE B 1 11 ? -5.328 5.664 19.906 1 97.31 11 ILE B O 1
ATOM 781 N N . VAL B 1 12 ? -6.152 6.645 18.203 1 97 12 VAL B N 1
ATOM 782 C CA . VAL B 1 12 ? -6.988 7.551 18.984 1 97 12 VAL B CA 1
ATOM 783 C C . VAL B 1 12 ? -8.453 7.398 18.562 1 97 12 VAL B C 1
ATOM 785 O O . VAL B 1 12 ? -8.75 6.766 17.547 1 97 12 VAL B O 1
ATOM 788 N N . GLU B 1 13 ? -9.312 7.945 19.375 1 96 13 GLU B N 1
ATOM 789 C CA . GLU B 1 13 ? -10.734 7.93 19.047 1 96 13 GLU B CA 1
ATOM 790 C C . GLU B 1 13 ? -11.008 8.711 17.766 1 96 13 GLU B C 1
ATOM 792 O O . GLU B 1 13 ? -10.289 9.664 17.438 1 96 13 GLU B O 1
ATOM 797 N N . LYS B 1 14 ? -11.992 8.211 17.062 1 93.81 14 LYS B N 1
ATOM 798 C CA . LYS B 1 14 ? -12.336 8.789 15.766 1 93.81 14 LYS B CA 1
ATOM 799 C C . LYS B 1 14 ? -12.516 10.297 15.859 1 93.81 14 LYS B C 1
ATOM 801 O O . LYS B 1 14 ? -12.078 11.039 14.977 1 93.81 14 LYS B O 1
ATOM 806 N N . ALA B 1 15 ? -13.211 10.758 16.953 1 95.75 15 ALA B N 1
ATOM 807 C CA . ALA B 1 15 ? -13.477 12.188 17.109 1 95.75 15 ALA B CA 1
ATOM 808 C C . ALA B 1 15 ? -12.18 12.984 17.172 1 95.75 15 ALA B C 1
ATOM 810 O O . ALA B 1 15 ? -12.102 14.094 16.625 1 95.75 15 ALA B O 1
ATOM 811 N N . VAL B 1 16 ? -11.172 12.516 17.859 1 96.31 16 VAL B N 1
ATOM 812 C CA . VAL B 1 16 ? -9.859 13.156 17.938 1 96.31 16 VAL B CA 1
ATOM 813 C C . VAL B 1 16 ? -9.148 13.047 16.594 1 96.31 16 VAL B C 1
ATOM 815 O O . VAL B 1 16 ? -8.594 14.023 16.094 1 96.31 16 VAL B O 1
ATOM 818 N N . PHE B 1 17 ? -9.203 11.906 16.016 1 96.75 17 PHE B N 1
ATOM 819 C CA . PHE B 1 17 ? -8.578 11.648 14.719 1 96.75 17 PHE B CA 1
ATOM 820 C C . PHE B 1 17 ? -9.078 12.633 13.672 1 96.75 17 PHE B C 1
ATOM 822 O O . PHE B 1 17 ? -8.281 13.258 12.969 1 96.75 17 PHE B O 1
ATOM 829 N N . ASP B 1 18 ? -10.352 12.852 13.602 1 95.56 18 ASP B N 1
ATOM 830 C CA . ASP B 1 18 ? -11.008 13.633 12.562 1 95.56 18 ASP B CA 1
ATOM 831 C C . ASP B 1 18 ? -10.57 15.102 12.625 1 95.56 18 ASP B C 1
ATOM 833 O O . ASP B 1 18 ? -10.609 15.805 11.617 1 95.56 18 ASP B O 1
ATOM 837 N N . GLN B 1 19 ? -10.094 15.516 13.75 1 97.62 19 GLN B N 1
ATOM 838 C CA . GLN B 1 19 ? -9.648 16.891 13.914 1 97.62 19 GLN B CA 1
ATOM 839 C C . GLN B 1 19 ? -8.422 17.188 13.055 1 97.62 19 GLN B C 1
ATOM 841 O O . GLN B 1 19 ? -8.195 18.328 12.648 1 97.62 19 GLN B O 1
ATOM 846 N N . TYR B 1 20 ? -7.695 16.156 12.742 1 97.94 20 TYR B N 1
ATOM 847 C CA . TYR B 1 20 ? -6.41 16.375 12.086 1 97.94 20 TYR B CA 1
ATOM 848 C C . TYR B 1 20 ? -6.453 15.914 10.633 1 97.94 20 TYR B C 1
ATOM 850 O O . TYR B 1 20 ? -5.484 16.078 9.898 1 97.94 20 TYR B O 1
ATOM 858 N N . VAL B 1 21 ? -7.613 15.375 10.188 1 97.12 21 VAL B N 1
ATOM 859 C CA . VAL B 1 21 ? -7.758 14.844 8.836 1 97.12 21 VAL B CA 1
ATOM 860 C C . VAL B 1 21 ? -7.66 15.984 7.824 1 97.12 21 VAL B C 1
ATOM 862 O O . VAL B 1 21 ? -6.938 15.875 6.828 1 97.12 21 VAL B O 1
ATOM 865 N N . PRO B 1 22 ? -8.312 17.219 8.062 1 98.19 22 PRO B N 1
ATOM 866 C CA . PRO B 1 22 ? -8.172 18.281 7.07 1 98.19 22 PRO B CA 1
ATOM 867 C C . PRO B 1 22 ? -6.727 18.719 6.879 1 98.19 22 PRO B C 1
ATOM 869 O O . PRO B 1 22 ? -6.281 18.922 5.746 1 98.19 22 PRO B O 1
ATOM 872 N N . ALA B 1 23 ? -5.969 18.875 7.914 1 98.56 23 ALA B N 1
ATOM 873 C CA . ALA B 1 23 ? -4.559 19.234 7.82 1 98.56 23 ALA B CA 1
ATOM 874 C C . ALA B 1 23 ? -3.752 18.156 7.109 1 98.56 23 ALA B C 1
ATOM 876 O O . ALA B 1 23 ? -2.846 18.469 6.332 1 98.56 23 ALA B O 1
ATOM 877 N N . HIS B 1 24 ? -4.055 16.906 7.441 1 98.44 24 HIS B N 1
ATOM 878 C CA . HIS B 1 24 ? -3.412 15.797 6.754 1 98.44 24 HIS B CA 1
ATOM 879 C C . HIS B 1 24 ? -3.676 15.852 5.25 1 98.44 24 HIS B C 1
ATOM 881 O O . HIS B 1 24 ? -2.752 15.695 4.449 1 98.44 24 HIS B O 1
ATOM 887 N N . ILE B 1 25 ? -4.918 16.094 4.879 1 98.44 25 ILE B N 1
ATOM 888 C CA . ILE B 1 25 ? -5.289 16.141 3.469 1 98.44 25 ILE B CA 1
ATOM 889 C C . ILE B 1 25 ? -4.531 17.281 2.779 1 98.44 25 ILE B C 1
ATOM 891 O O . ILE B 1 25 ? -3.99 17.094 1.688 1 98.44 25 ILE B O 1
ATOM 895 N N . GLU B 1 26 ? -4.488 18.406 3.395 1 98.69 26 GLU B N 1
ATOM 896 C CA . GLU B 1 26 ? -3.738 19.531 2.84 1 98.69 26 GLU B CA 1
ATOM 897 C C . GLU B 1 26 ? -2.256 19.188 2.707 1 98.69 26 GLU B C 1
ATOM 899 O O . GLU B 1 26 ? -1.623 19.547 1.707 1 98.69 26 GLU B O 1
ATOM 904 N N . TYR B 1 27 ? -1.751 18.531 3.744 1 98.75 27 TYR B N 1
ATOM 905 C CA . TYR B 1 27 ? -0.354 18.1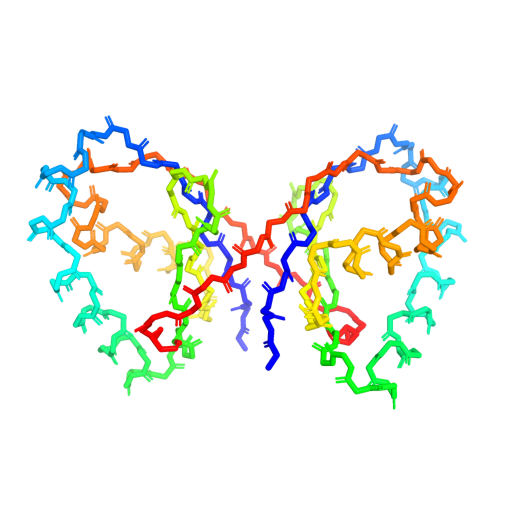09 3.717 1 98.75 27 TYR B CA 1
ATOM 906 C C . TYR B 1 27 ? -0.079 17.203 2.521 1 98.75 27 TYR B C 1
ATOM 908 O O . TYR B 1 27 ? 0.905 17.406 1.804 1 98.75 27 TYR B O 1
ATOM 916 N N . VAL B 1 28 ? -0.955 16.25 2.232 1 98.75 28 VAL B N 1
ATOM 917 C CA . VAL B 1 28 ? -0.792 15.305 1.133 1 98.75 28 VAL B CA 1
ATOM 918 C C . VAL B 1 28 ? -0.895 16.047 -0.201 1 98.75 28 VAL B C 1
ATOM 920 O O . VAL B 1 28 ? -0.147 15.75 -1.138 1 98.75 28 VAL B O 1
ATOM 923 N N . LYS B 1 29 ? -1.785 17.031 -0.271 1 98.62 29 LYS B N 1
ATOM 924 C CA . LYS B 1 29 ? -1.883 17.859 -1.473 1 98.62 29 LYS B CA 1
ATOM 925 C C . LYS B 1 29 ? -0.569 18.578 -1.75 1 98.62 29 LYS B C 1
ATOM 927 O O . LYS B 1 29 ? -0.13 18.656 -2.9 1 98.62 29 LYS B O 1
ATOM 932 N N . GLN B 1 30 ? -0.024 19.109 -0.708 1 98.5 30 GLN B N 1
ATOM 933 C CA . GLN B 1 30 ? 1.255 19.797 -0.852 1 98.5 30 GLN B CA 1
ATOM 934 C C . GLN B 1 30 ? 2.346 18.844 -1.316 1 98.5 30 GLN B C 1
ATOM 936 O O . GLN B 1 30 ? 3.186 19.203 -2.145 1 98.5 30 GLN B O 1
ATOM 941 N N . LEU B 1 31 ? 2.385 17.641 -0.751 1 98.5 31 LEU B N 1
ATOM 942 C CA . LEU B 1 31 ? 3.355 16.641 -1.186 1 98.5 31 LEU B CA 1
ATOM 943 C C . LEU B 1 31 ? 3.211 16.359 -2.676 1 98.5 31 LEU B C 1
ATOM 945 O O . LEU B 1 31 ? 4.211 16.25 -3.393 1 98.5 31 LEU B O 1
ATOM 949 N N . ALA B 1 32 ? 1.974 16.172 -3.08 1 98 32 ALA B N 1
ATOM 950 C CA . ALA B 1 32 ? 1.72 15.922 -4.496 1 98 32 ALA B CA 1
ATOM 951 C C . ALA B 1 32 ? 2.191 17.094 -5.355 1 98 32 ALA B C 1
ATOM 953 O O . ALA B 1 32 ? 2.799 16.891 -6.41 1 98 32 ALA B O 1
ATOM 954 N N . ALA B 1 33 ? 1.929 18.281 -4.93 1 97.88 33 ALA B N 1
ATOM 955 C CA . ALA B 1 33 ? 2.328 19.484 -5.648 1 97.88 33 ALA B CA 1
ATOM 956 C C . ALA B 1 33 ? 3.846 19.594 -5.746 1 97.88 33 ALA B C 1
ATOM 958 O O . ALA B 1 33 ? 4.379 20.156 -6.707 1 97.88 33 ALA B O 1
ATOM 959 N N . LYS B 1 34 ? 4.496 19.047 -4.777 1 97.81 34 LYS B N 1
ATOM 960 C CA . LYS B 1 34 ? 5.957 19.078 -4.742 1 97.81 34 LYS B CA 1
ATOM 961 C C . LYS B 1 34 ? 6.555 17.938 -5.57 1 97.81 34 LYS B C 1
ATOM 963 O O . LYS B 1 34 ? 7.777 17.781 -5.629 1 97.81 34 LYS B O 1
ATOM 968 N N . GLY B 1 35 ? 5.758 17.094 -6.109 1 97.5 35 GLY B N 1
ATOM 969 C CA . GLY B 1 35 ? 6.227 16.094 -7.051 1 97.5 35 GLY B CA 1
ATOM 970 C C . GLY B 1 35 ? 6.398 14.719 -6.43 1 97.5 35 GLY B C 1
ATOM 971 O O . GLY B 1 35 ? 6.961 13.812 -7.051 1 97.5 35 GLY B O 1
ATOM 972 N N . HIS B 1 36 ? 5.926 14.469 -5.25 1 98.31 36 HIS B N 1
ATOM 973 C CA . HIS B 1 36 ? 6.117 13.203 -4.551 1 98.31 36 HIS B CA 1
ATOM 974 C C . HIS B 1 36 ? 5.074 12.18 -4.973 1 98.31 36 HIS B C 1
ATOM 976 O O . HIS B 1 36 ? 5.031 11.07 -4.43 1 98.31 36 HIS B O 1
ATOM 982 N N . GLN B 1 37 ? 4.172 12.523 -5.832 1 98.25 37 GLN B N 1
ATOM 983 C CA . GLN B 1 37 ? 3.127 11.641 -6.324 1 98.25 37 GLN B CA 1
ATOM 984 C C . GLN B 1 37 ? 2.33 11.031 -5.176 1 98.25 37 GLN B C 1
ATOM 986 O O . GLN B 1 37 ? 2.047 9.828 -5.172 1 98.25 37 GLN B O 1
ATOM 991 N N . ALA B 1 38 ? 2.029 11.789 -4.238 1 98.75 38 ALA B N 1
ATOM 992 C CA . ALA B 1 38 ? 1.439 11.289 -2.998 1 98.75 38 ALA B CA 1
ATOM 993 C C . ALA B 1 38 ? -0.046 10.992 -3.18 1 98.75 38 ALA B C 1
ATOM 995 O O . ALA B 1 38 ? -0.774 11.781 -3.789 1 98.75 38 ALA B O 1
ATOM 996 N N . ARG B 1 39 ? -0.46 9.891 -2.682 1 98.56 39 ARG B N 1
ATOM 997 C CA . ARG B 1 39 ? -1.854 9.484 -2.547 1 98.56 39 ARG B CA 1
ATOM 998 C C . ARG B 1 39 ? -2.123 8.898 -1.164 1 98.56 39 ARG B C 1
ATOM 1000 O O . ARG B 1 39 ? -1.37 8.047 -0.689 1 98.56 39 ARG B O 1
ATOM 1007 N N . SER B 1 40 ? -3.131 9.398 -0.57 1 98.62 40 SER B N 1
ATOM 1008 C CA . SER B 1 40 ? -3.49 8.922 0.76 1 98.62 40 SER B CA 1
ATOM 1009 C C . SER B 1 40 ? -4.965 8.539 0.829 1 98.62 40 SER B C 1
ATOM 1011 O O . SER B 1 40 ? -5.805 9.156 0.175 1 98.62 40 SER B O 1
ATOM 1013 N N . GLY B 1 41 ? -5.195 7.543 1.603 1 97.88 41 GLY B N 1
ATOM 1014 C CA . GLY B 1 41 ? -6.547 7.062 1.837 1 97.88 41 GLY B CA 1
ATOM 1015 C C . GLY B 1 41 ? -6.664 6.199 3.08 1 97.88 41 GLY B C 1
ATOM 1016 O O . GLY B 1 41 ? -5.656 5.84 3.691 1 97.88 41 GLY B O 1
ATOM 1017 N N . TYR B 1 42 ? -7.871 5.996 3.48 1 97.12 42 TYR B N 1
ATOM 1018 C CA . TYR B 1 42 ? -8.117 5.168 4.656 1 97.12 42 TYR B CA 1
ATOM 1019 C C . TYR B 1 42 ? -8.586 3.773 4.254 1 97.12 42 TYR B C 1
ATOM 1021 O O . TYR B 1 42 ? -9.008 3.557 3.115 1 97.12 42 TYR B O 1
ATOM 1029 N N . TRP B 1 43 ? -8.367 2.693 5.125 1 97 43 TRP B N 1
ATOM 1030 C CA . TRP B 1 43 ? -8.93 1.359 4.934 1 97 43 TRP B CA 1
ATOM 1031 C C . TRP B 1 43 ? -10.43 1.354 5.203 1 97 43 TRP B C 1
ATOM 1033 O O . TRP B 1 43 ? -10.875 1.734 6.289 1 97 43 TRP B O 1
ATOM 1043 N N . VAL B 1 44 ? -11.102 0.771 4.188 1 93.62 44 VAL B N 1
ATOM 1044 C CA . VAL B 1 44 ? -12.539 0.652 4.383 1 93.62 44 VAL B CA 1
ATOM 1045 C C . VAL B 1 44 ? -12.828 -0.4 5.453 1 93.62 44 VAL B C 1
ATOM 1047 O O . VAL B 1 44 ? -12.352 -1.532 5.363 1 93.62 44 VAL B O 1
ATOM 1050 N N . ARG B 1 45 ? -13.383 -0.258 6.574 1 86.12 45 ARG B N 1
ATOM 1051 C CA . ARG B 1 45 ? -13.836 -1.13 7.656 1 86.12 45 ARG B CA 1
ATOM 1052 C C . ARG B 1 45 ? -12.711 -1.401 8.648 1 86.12 45 ARG B C 1
ATOM 1054 O O . ARG B 1 45 ? -12.719 -2.418 9.344 1 86.12 45 ARG B O 1
ATOM 1061 N N . ARG B 1 46 ? -11.562 -0.693 8.414 1 80.5 46 ARG B N 1
ATOM 1062 C CA . ARG B 1 46 ? -10.477 -0.833 9.375 1 80.5 46 ARG B CA 1
ATOM 1063 C C . ARG B 1 46 ? -9.945 0.531 9.805 1 80.5 46 ARG B C 1
ATOM 1065 O O . ARG B 1 46 ? -10.016 1.497 9.039 1 80.5 46 ARG B O 1
ATOM 1072 N N . GLY B 1 47 ? -9.648 0.78 11.031 1 85.06 47 GLY B N 1
ATOM 1073 C CA . GLY B 1 47 ? -8.969 1.979 11.492 1 85.06 47 GLY B CA 1
ATOM 1074 C C . GLY B 1 47 ? -7.566 2.125 10.93 1 85.06 47 GLY B C 1
ATOM 1075 O O . GLY B 1 47 ? -6.812 1.151 10.867 1 85.06 47 GLY B O 1
ATOM 1076 N N . GLY B 1 48 ? -7.262 3.336 10.328 1 94.06 48 GLY B N 1
ATOM 1077 C CA . GLY B 1 48 ? -5.969 3.602 9.719 1 94.06 48 GLY B CA 1
ATOM 1078 C C . GLY B 1 48 ? -6.047 3.803 8.219 1 94.06 48 GLY B C 1
ATOM 1079 O O . GLY B 1 48 ? -7.039 4.324 7.711 1 94.06 48 GLY B O 1
ATOM 1080 N N . GLY B 1 49 ? -4.906 3.533 7.543 1 97.69 49 GLY B N 1
ATOM 1081 C CA . GLY B 1 49 ? -4.824 3.754 6.109 1 97.69 49 GLY B CA 1
ATOM 1082 C C . GLY B 1 49 ? -3.408 3.664 5.57 1 97.69 49 GLY B C 1
ATOM 1083 O O . GLY B 1 49 ? -2.547 3.025 6.18 1 97.69 49 GLY B O 1
ATOM 1084 N N . MET B 1 50 ? -3.373 4.184 4.387 1 98.56 50 MET B N 1
ATOM 1085 C CA . MET B 1 50 ? -2.092 4.117 3.691 1 98.56 50 MET B CA 1
ATOM 1086 C C . MET B 1 50 ? -1.804 5.418 2.949 1 98.56 50 MET B C 1
ATOM 1088 O O . MET B 1 50 ? -2.703 6.004 2.344 1 98.56 50 MET B O 1
ATOM 1092 N N . LEU B 1 51 ? -0.621 5.883 3.102 1 98.88 51 LEU B N 1
ATOM 1093 C CA . LEU B 1 51 ? -0.043 6.938 2.273 1 98.88 51 LEU B CA 1
ATOM 1094 C C . LEU B 1 51 ? 1.017 6.371 1.335 1 98.88 51 LEU B C 1
ATOM 1096 O O . LEU B 1 51 ? 2.01 5.797 1.787 1 98.88 51 LEU B O 1
ATOM 1100 N N . LEU B 1 52 ? 0.77 6.398 0.05 1 98.81 52 LEU B N 1
ATOM 1101 C CA . LEU B 1 52 ? 1.72 6.043 -0.999 1 98.81 52 LEU B CA 1
ATOM 1102 C C . LEU B 1 52 ? 2.387 7.289 -1.571 1 98.81 52 LEU B C 1
ATOM 1104 O O . LEU B 1 52 ? 1.719 8.289 -1.831 1 98.81 52 LEU B O 1
ATOM 1108 N N . PHE B 1 53 ? 3.697 7.203 -1.674 1 98.88 53 PHE B N 1
ATOM 1109 C CA . PHE B 1 53 ? 4.387 8.391 -2.166 1 98.88 53 PHE B CA 1
ATOM 1110 C C . PHE B 1 53 ? 5.793 8.039 -2.641 1 98.88 53 PHE B C 1
ATOM 1112 O O . PHE B 1 53 ? 6.312 6.969 -2.328 1 98.88 53 PHE B O 1
ATOM 1119 N N . GLU B 1 54 ? 6.352 8.945 -3.445 1 98.75 54 GLU B N 1
ATOM 1120 C CA . GLU B 1 54 ? 7.742 8.82 -3.871 1 98.75 54 GLU B CA 1
ATOM 1121 C C . GLU B 1 54 ? 8.664 9.688 -3.012 1 98.75 54 GLU B C 1
ATOM 1123 O O . GLU B 1 54 ? 8.273 10.781 -2.592 1 98.75 54 GLU B O 1
ATOM 1128 N N . ALA B 1 55 ? 9.766 9.242 -2.688 1 98.62 55 ALA B N 1
ATOM 1129 C CA . ALA B 1 55 ? 10.812 9.977 -1.979 1 98.62 55 ALA B CA 1
ATOM 1130 C C . ALA B 1 55 ? 12.195 9.516 -2.426 1 98.62 55 ALA B C 1
ATOM 1132 O O . ALA B 1 55 ? 12.352 8.406 -2.934 1 98.62 55 ALA B O 1
ATOM 1133 N N . GLU B 1 56 ? 13.219 10.344 -2.162 1 98.12 56 GLU B N 1
ATOM 1134 C CA . GLU B 1 56 ? 14.555 10.109 -2.693 1 98.12 56 GLU B CA 1
ATOM 1135 C C . GLU B 1 56 ? 15.258 8.984 -1.941 1 98.12 56 GLU B C 1
ATOM 1137 O O . GLU B 1 56 ? 16.203 8.391 -2.451 1 98.12 56 GLU B O 1
ATOM 1142 N N . SER B 1 57 ? 14.898 8.766 -0.721 1 97.94 57 SER B N 1
ATOM 1143 C CA . SER B 1 57 ? 15.508 7.777 0.161 1 97.94 57 SER B CA 1
ATOM 1144 C C . SER B 1 57 ? 14.602 7.445 1.336 1 97.94 57 SER B C 1
ATOM 1146 O O . SER B 1 57 ? 13.578 8.102 1.543 1 97.94 57 SER B O 1
ATOM 1148 N N . MET B 1 58 ? 14.969 6.363 2.061 1 97.75 58 MET B N 1
ATOM 1149 C CA . MET B 1 58 ? 14.25 6.031 3.287 1 97.75 58 MET B CA 1
ATOM 1150 C C . MET B 1 58 ? 14.312 7.184 4.285 1 97.75 58 MET B C 1
ATOM 1152 O O . MET B 1 58 ? 13.32 7.484 4.953 1 97.75 58 MET B O 1
ATOM 1156 N N . ALA B 1 59 ? 15.484 7.809 4.367 1 98.56 59 ALA B N 1
ATOM 1157 C CA . ALA B 1 59 ? 15.617 8.945 5.273 1 98.56 59 ALA B CA 1
ATOM 1158 C C . ALA B 1 59 ? 14.664 10.07 4.883 1 98.56 59 ALA B C 1
ATOM 1160 O O . ALA B 1 59 ? 14.016 10.672 5.742 1 98.56 59 ALA B O 1
ATOM 1161 N N . ALA B 1 60 ? 14.57 10.383 3.598 1 98.62 60 ALA B N 1
ATOM 1162 C CA . ALA B 1 60 ? 13.648 11.406 3.111 1 98.62 60 ALA B CA 1
ATOM 1163 C C . ALA B 1 60 ? 12.195 11.016 3.373 1 98.62 60 ALA B C 1
ATOM 1165 O O . ALA B 1 60 ? 11.383 11.852 3.762 1 98.62 60 ALA B O 1
ATOM 1166 N N . ALA B 1 61 ? 11.898 9.734 3.125 1 98.81 61 ALA B N 1
ATOM 1167 C CA . ALA B 1 61 ? 10.555 9.234 3.379 1 98.81 61 ALA B CA 1
ATOM 1168 C C . ALA B 1 61 ? 10.172 9.398 4.848 1 98.81 61 ALA B C 1
ATOM 1170 O O . ALA B 1 61 ? 9.062 9.836 5.164 1 98.81 61 ALA B O 1
ATOM 1171 N N . GLN B 1 62 ? 11.109 9.039 5.727 1 98.75 62 GLN B N 1
ATOM 1172 C CA . GLN B 1 62 ? 10.875 9.18 7.156 1 98.75 62 GLN B CA 1
ATOM 1173 C C . GLN B 1 62 ? 10.633 10.633 7.539 1 98.75 62 GLN B C 1
ATOM 1175 O O . GLN B 1 62 ? 9.75 10.938 8.344 1 98.75 62 GLN B O 1
ATOM 1180 N N . ALA B 1 63 ? 11.391 11.516 6.941 1 98.75 63 ALA B N 1
ATOM 1181 C CA . ALA B 1 63 ? 11.219 12.938 7.223 1 98.75 63 ALA B CA 1
ATOM 1182 C C . ALA B 1 63 ? 9.852 13.43 6.754 1 98.75 63 ALA B C 1
ATOM 1184 O O . ALA B 1 63 ? 9.18 14.188 7.461 1 98.75 63 ALA B O 1
ATOM 1185 N N . ILE B 1 64 ? 9.477 13.047 5.566 1 98.81 64 ILE B N 1
ATOM 1186 C CA . ILE B 1 64 ? 8.18 13.422 5.008 1 98.81 64 ILE B CA 1
ATOM 1187 C C . ILE B 1 64 ? 7.062 12.93 5.922 1 98.81 64 ILE B C 1
ATOM 1189 O O . ILE B 1 64 ? 6.148 13.688 6.262 1 98.81 64 ILE B O 1
ATOM 1193 N N . VAL B 1 65 ? 7.137 11.664 6.367 1 98.88 65 VAL B N 1
ATOM 1194 C CA . VAL B 1 65 ? 6.082 11.055 7.168 1 98.88 65 VAL B CA 1
ATOM 1195 C C . VAL B 1 65 ? 6.027 11.711 8.539 1 98.88 65 VAL B C 1
ATOM 1197 O O . VAL B 1 65 ? 4.941 11.906 9.102 1 98.88 65 VAL B O 1
ATOM 1200 N N . ALA B 1 66 ? 7.199 12.047 9.078 1 98.62 66 ALA B N 1
ATOM 1201 C CA . ALA B 1 66 ? 7.273 12.648 10.406 1 98.62 66 ALA B CA 1
ATOM 1202 C C . ALA B 1 66 ? 6.535 13.984 10.445 1 98.62 66 ALA B C 1
ATOM 1204 O O . ALA B 1 66 ? 6.09 14.414 11.508 1 98.62 66 ALA B O 1
ATOM 1205 N N . ASP B 1 67 ? 6.359 14.609 9.297 1 98.62 67 ASP B N 1
ATOM 1206 C CA . ASP B 1 67 ? 5.73 15.93 9.227 1 98.62 67 ASP B CA 1
ATOM 1207 C C . ASP B 1 67 ? 4.23 15.805 8.977 1 98.62 67 ASP B C 1
ATOM 1209 O O . ASP B 1 67 ? 3.508 16.797 9 1 98.62 67 ASP B O 1
ATOM 1213 N N . ASP B 1 68 ? 3.738 14.625 8.742 1 98.75 68 ASP B N 1
ATOM 1214 C CA . ASP B 1 68 ? 2.311 14.398 8.547 1 98.75 68 ASP B CA 1
ATOM 1215 C C . ASP B 1 68 ? 1.516 14.773 9.797 1 98.75 68 ASP B C 1
ATOM 1217 O O . ASP B 1 68 ? 1.783 14.266 10.883 1 98.75 68 ASP B O 1
ATOM 1221 N N . PRO B 1 69 ? 0.538 15.609 9.672 1 98.75 69 PRO B N 1
ATOM 1222 C CA . PRO B 1 69 ? -0.242 16.062 10.828 1 98.75 69 PRO B CA 1
ATOM 1223 C C . PRO B 1 69 ? -0.785 14.906 11.664 1 98.75 69 PRO B C 1
ATOM 1225 O O . PRO B 1 69 ? -0.889 15.016 12.883 1 98.75 69 PRO B O 1
ATOM 1228 N N . LEU B 1 70 ? -1.171 13.758 11.125 1 98.44 70 LEU B N 1
ATOM 1229 C CA . LEU B 1 70 ? -1.646 12.602 11.883 1 98.44 70 LEU B CA 1
ATOM 1230 C C . LEU B 1 70 ? -0.522 12 12.719 1 98.44 70 LEU B C 1
ATOM 1232 O O . LEU B 1 70 ? -0.766 11.469 13.805 1 98.44 70 LEU B O 1
ATOM 1236 N N . VAL B 1 71 ? 0.7 12.062 12.188 1 98.62 71 VAL B N 1
ATOM 1237 C CA . VAL B 1 71 ? 1.863 11.547 12.898 1 98.62 71 VAL B CA 1
ATOM 1238 C C . VAL B 1 71 ? 2.283 12.539 13.984 1 98.62 71 VAL B C 1
ATOM 1240 O O . VAL B 1 71 ? 2.482 12.156 15.141 1 98.62 71 VAL B O 1
ATOM 1243 N N . VAL B 1 72 ? 2.367 13.805 13.641 1 98.69 72 VAL B N 1
ATOM 1244 C CA . VAL B 1 72 ? 2.787 14.875 14.547 1 98.69 72 VAL B CA 1
ATOM 1245 C C . VAL B 1 72 ? 1.885 14.891 15.781 1 98.69 72 VAL B C 1
ATOM 1247 O O . VAL B 1 72 ? 2.352 15.141 16.891 1 98.69 72 VAL B O 1
ATOM 1250 N N . ASN B 1 73 ? 0.652 14.562 15.562 1 98.5 73 ASN B N 1
ATOM 1251 C CA . ASN B 1 73 ? -0.311 14.672 16.656 1 98.5 73 ASN B CA 1
ATOM 1252 C C . ASN B 1 73 ? -0.607 13.305 17.266 1 98.5 73 ASN B C 1
ATOM 1254 O O . ASN B 1 73 ? -1.622 13.133 17.953 1 98.5 73 ASN B O 1
ATOM 1258 N N . ASN B 1 74 ? 0.195 12.32 16.984 1 98.25 74 ASN B N 1
ATOM 1259 C CA . ASN B 1 74 ? 0.172 11 17.609 1 98.25 74 ASN B CA 1
ATOM 1260 C C . ASN B 1 74 ? -1.165 10.297 17.391 1 98.25 74 ASN B C 1
ATOM 1262 O O . ASN B 1 74 ? -1.714 9.703 18.328 1 98.25 74 ASN B O 1
ATOM 1266 N N . CYS B 1 75 ? -1.696 10.422 16.234 1 98.12 75 CYS B N 1
ATOM 1267 C CA . CYS B 1 75 ? -2.984 9.805 15.938 1 98.12 75 CYS B CA 1
ATOM 1268 C C . CYS B 1 75 ? -2.799 8.375 15.438 1 98.12 75 CYS B C 1
ATOM 1270 O O . CYS B 1 75 ? -3.75 7.59 15.414 1 98.12 75 CYS B O 1
ATOM 1272 N N . VAL B 1 76 ? -1.572 8.055 15.008 1 98.19 76 VAL B N 1
ATOM 1273 C CA . VAL B 1 76 ? -1.367 6.781 14.328 1 98.19 76 VAL B CA 1
ATOM 1274 C C . VAL B 1 76 ? -0.049 6.16 14.789 1 98.19 76 VAL B C 1
ATOM 1276 O O . VAL B 1 76 ? 0.888 6.875 15.156 1 98.19 76 VAL B O 1
ATOM 1279 N N . THR B 1 77 ? 0.013 4.848 14.82 1 98.19 77 THR B N 1
ATOM 1280 C CA . THR B 1 77 ? 1.257 4.105 14.648 1 98.19 77 THR B CA 1
ATOM 1281 C C . THR B 1 77 ? 1.444 3.695 13.188 1 98.19 77 THR B C 1
ATOM 1283 O O . THR B 1 77 ? 0.483 3.666 12.422 1 98.19 77 THR B O 1
ATOM 1286 N N . TYR B 1 78 ? 2.676 3.543 12.797 1 98.31 78 TYR B N 1
ATOM 1287 C CA . TYR B 1 78 ? 2.877 3.27 11.383 1 98.31 78 TYR B CA 1
ATOM 1288 C C . TYR B 1 78 ? 4.203 2.557 11.148 1 98.31 78 TYR B C 1
ATOM 1290 O O . TYR B 1 78 ? 5.062 2.527 12.031 1 98.31 78 TYR B O 1
ATOM 1298 N N . GLU B 1 79 ? 4.285 1.927 10.016 1 97.44 79 GLU B N 1
ATOM 1299 C CA . GLU B 1 79 ? 5.523 1.457 9.398 1 97.44 79 GLU B CA 1
ATOM 1300 C C . GLU B 1 79 ? 5.695 2.037 8 1 97.44 79 GLU B C 1
ATOM 1302 O O . GLU B 1 79 ? 4.707 2.322 7.316 1 97.44 79 GLU B O 1
ATOM 1307 N N . ILE B 1 80 ? 6.93 2.32 7.66 1 98.44 80 ILE B N 1
ATOM 1308 C CA . ILE B 1 80 ? 7.25 2.775 6.312 1 98.44 80 ILE B CA 1
ATOM 1309 C C . ILE B 1 80 ? 7.992 1.673 5.559 1 98.44 80 ILE B C 1
ATOM 1311 O O . ILE B 1 80 ? 8.961 1.11 6.066 1 98.44 80 ILE B O 1
ATOM 1315 N N . PHE B 1 81 ? 7.52 1.369 4.363 1 98.31 81 PHE B N 1
ATOM 1316 C CA . PHE B 1 81 ? 8.117 0.351 3.508 1 98.31 81 PHE B CA 1
ATOM 1317 C C . PHE B 1 81 ? 8.586 0.958 2.189 1 98.31 81 PHE B C 1
ATOM 1319 O O . PHE B 1 81 ? 7.859 1.729 1.562 1 98.31 81 PHE B O 1
ATOM 1326 N N . GLU B 1 82 ? 9.805 0.646 1.863 1 98.56 82 GLU B N 1
ATOM 1327 C CA . GLU B 1 82 ? 10.211 0.908 0.484 1 98.56 82 GLU B CA 1
ATOM 1328 C C . GLU B 1 82 ? 9.68 -0.17 -0.458 1 98.56 82 GLU B C 1
ATOM 1330 O O . GLU B 1 82 ? 9.938 -1.358 -0.258 1 98.56 82 GLU B O 1
ATOM 1335 N N . TRP B 1 83 ? 8.945 0.267 -1.441 1 98.44 83 TRP B N 1
ATOM 1336 C CA . TRP B 1 83 ? 8.242 -0.638 -2.348 1 98.44 83 TRP B CA 1
ATOM 1337 C C . TRP B 1 83 ? 8.922 -0.671 -3.713 1 98.44 83 TRP B C 1
ATOM 1339 O O . TRP B 1 83 ? 8.969 0.344 -4.41 1 98.44 83 TRP B O 1
ATOM 1349 N N . CYS B 1 84 ? 9.508 -1.822 -4.039 1 98 84 CYS B N 1
ATOM 1350 C CA . CYS B 1 84 ? 10.102 -2.031 -5.352 1 98 84 CYS B CA 1
ATOM 1351 C C . CYS B 1 84 ? 9.102 -2.668 -6.309 1 98 84 CYS B C 1
ATOM 1353 O O . CYS B 1 84 ? 8.914 -3.887 -6.297 1 98 84 CYS B O 1
ATOM 1355 N N . VAL B 1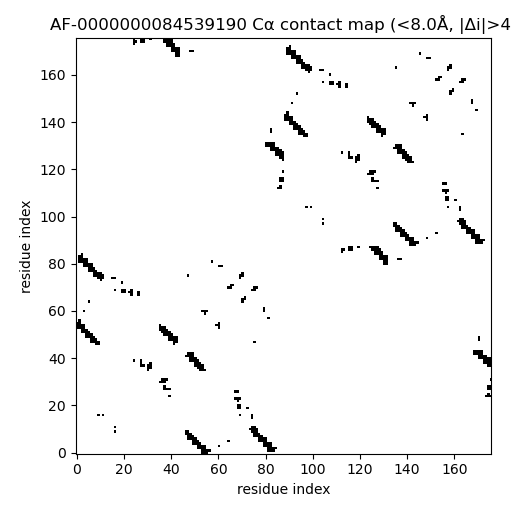 85 ? 8.477 -1.827 -7.117 1 97.5 85 VAL B N 1
ATOM 1356 C CA . VAL B 1 85 ? 7.453 -2.289 -8.047 1 97.5 85 VAL B CA 1
ATOM 1357 C C . VAL B 1 85 ? 8.102 -3.066 -9.188 1 97.5 85 VAL B C 1
ATOM 1359 O O . VAL B 1 85 ? 9.016 -2.561 -9.852 1 97.5 85 VAL B O 1
ATOM 1362 N N . VAL B 1 86 ? 7.637 -4.371 -9.492 1 96.5 86 VAL B N 1
ATOM 1363 C CA . VAL B 1 86 ? 8.312 -5.234 -10.453 1 96.5 86 VAL B CA 1
ATOM 1364 C C . VAL B 1 86 ? 7.344 -5.652 -11.555 1 96.5 86 VAL B C 1
ATOM 1366 O O . VAL B 1 86 ? 7.754 -6.199 -12.578 1 96.5 86 VAL B O 1
ATOM 1369 N N . ALA B 1 87 ? 5.902 -5.656 -11.328 1 93.81 87 ALA B N 1
ATOM 1370 C CA . ALA B 1 87 ? 4.957 -6.156 -12.328 1 93.81 87 ALA B CA 1
ATOM 1371 C C . ALA B 1 87 ? 3.752 -5.23 -12.453 1 93.81 87 ALA B C 1
ATOM 1373 O O . ALA B 1 87 ? 3.254 -4.707 -11.453 1 93.81 87 ALA B O 1
ATOM 1374 N N . PRO B 1 88 ? 2.547 -5.332 -12.562 1 73.75 88 PRO B N 1
ATOM 1375 C CA . PRO B 1 88 ? 3.098 -4.062 -13.047 1 73.75 88 PRO B CA 1
ATOM 1376 C C . PRO B 1 88 ? 2.943 -2.926 -12.039 1 73.75 88 PRO B C 1
ATOM 1378 O O . PRO B 1 88 ? 2.006 -2.932 -11.242 1 73.75 88 PRO B O 1
#

InterPro domains:
  IPR005545 YCII-related [PF03795] (18-83)
  IPR011008 Dimeric alpha-beta barrel [SSF54909] (1-86)

Nearest PDB structures (foldseek):
  3zo7-assembly1_E  TM=7.712E-01  e=2.571E-04  Rhodococcus opacus
  4fpi-assembly1_E  TM=7.827E-01  e=5.831E-04  Rhodococcus opacus
  3zo7-assembly1_F  TM=7.927E-01  e=1.166E-03  Rhodococcus opacus
  3znj-assembly3_9  TM=7.384E-01  e=1.242E-03  Rhodococcus opacus
  3znj-assembly1_3  TM=7.499E-01  e=1.322E-03  Rhodococcus opacus

Organism: NCBI:txid376219

pLDDT: mean 97.06, std 3.83, range [73.31, 98.88]

Solvent-accessible surface area (backbone atoms only — not comparable to full-atom values): 8871 Å² total; per-residue (Å²): 119,50,36,32,38,36,44,35,37,51,72,52,56,65,76,65,44,58,70,32,46,65,58,29,39,53,50,30,44,50,39,32,75,71,66,22,65,24,29,28,27,35,31,63,98,44,73,33,28,40,38,38,30,40,32,89,40,70,69,50,40,50,54,56,51,56,66,33,44,43,48,67,67,62,28,43,50,71,51,78,38,43,40,47,76,80,29,70,121,51,38,34,40,36,46,34,37,52,70,53,56,66,78,64,45,58,71,34,46,65,56,30,37,51,50,31,43,51,39,32,74,73,67,24,65,19,30,28,25,35,32,65,96,44,74,33,27,40,39,38,27,40,34,89,40,70,70,51,41,50,53,56,50,57,66,32,44,43,48,66,66,62,29,44,49,71,52,79,39,43,42,47,74,78,23,65